Protein AF-A0AA87AJY4-F1 (afdb_monomer_lite)

Radius of gyration: 15.05 Å; chains: 1; bounding box: 34×48×27 Å

Sequence (97 aa):
MKNIIVTTSVKTNLELNEEAQQLADDLRLKYIIRNKKTIKQLLSSVDGVLVVYKNKLSYFEDDSELFFHLDTTALKIKNSDNEPLVEIIKRKRTKHS

Foldseek 3Di:
DFQEEEEEDPDDDPVQLVVRVVVCVVVVHHYDYPPVDDLVRVCVPGQKYWYGYPQKIWIDGDPDIDMDGNVCVVVCVVDPPDDPVVVVVVVVVPPPD

Secondary structure (DSSP, 8-state):
---EEEEE-SS--HHHHHHHHHHHHHTTPEE---TT--HHHHHTTSSEEEEEETTEEEEEETTEEEEEEHHHHTTTTT-TT--HHHHHHHHHHTT--

InterPro domains:
  IPR029063 S-adenosyl-L-methionine-dependent methyltransferase superfamily [SSF53335] (5-89)

Structure (mmCIF, N/CA/C/O backbone):
data_AF-A0AA87AJY4-F1
#
_entry.id   AF-A0AA87AJY4-F1
#
loop_
_atom_site.group_PDB
_atom_site.id
_atom_site.type_symbol
_atom_site.label_atom_id
_atom_site.label_alt_id
_atom_site.label_comp_id
_atom_site.label_asym_id
_atom_site.label_entity_id
_atom_site.label_seq_id
_atom_site.pdbx_PDB_ins_code
_atom_site.Cartn_x
_atom_site.Cartn_y
_atom_site.Cartn_z
_atom_site.occupancy
_atom_site.B_iso_or_equiv
_atom_site.auth_seq_id
_atom_site.auth_comp_id
_atom_site.auth_asym_id
_atom_site.auth_atom_id
_atom_site.pdbx_PDB_model_num
ATOM 1 N N . MET A 1 1 ? -10.235 -13.896 -5.440 1.00 60.53 1 MET A N 1
ATOM 2 C CA . MET A 1 1 ? -9.250 -12.869 -5.852 1.00 60.53 1 MET A CA 1
ATOM 3 C C . MET A 1 1 ? -8.699 -12.254 -4.584 1.00 60.53 1 MET A C 1
ATOM 5 O O . MET A 1 1 ? -9.504 -11.989 -3.703 1.00 60.53 1 MET A O 1
ATOM 9 N N . LYS A 1 2 ? -7.376 -12.096 -4.464 1.00 74.75 2 LYS A N 1
ATOM 10 C CA . LYS A 1 2 ? -6.788 -11.405 -3.310 1.00 74.75 2 LYS A CA 1
ATOM 11 C C . LYS A 1 2 ? -7.210 -9.936 -3.343 1.00 74.75 2 LYS A C 1
ATOM 13 O O . LYS A 1 2 ? -7.107 -9.298 -4.390 1.00 74.75 2 LYS A O 1
ATOM 18 N N . ASN A 1 3 ? -7.706 -9.424 -2.229 1.00 85.44 3 ASN A N 1
ATOM 19 C CA . ASN A 1 3 ? -8.097 -8.040 -2.059 1.00 85.44 3 ASN A CA 1
ATOM 20 C C . ASN A 1 3 ? -6.838 -7.225 -1.748 1.00 85.44 3 ASN A C 1
ATOM 22 O O . ASN A 1 3 ? -6.351 -7.239 -0.620 1.00 85.44 3 ASN A O 1
ATOM 26 N N . ILE A 1 4 ? -6.279 -6.570 -2.764 1.00 88.00 4 ILE A N 1
ATOM 27 C CA . ILE A 1 4 ? -5.066 -5.757 -2.635 1.00 88.00 4 ILE A CA 1
ATOM 28 C C . ILE A 1 4 ? -5.447 -4.288 -2.771 1.00 88.00 4 ILE A C 1
ATOM 30 O O . ILE A 1 4 ? -6.212 -3.908 -3.660 1.00 88.00 4 ILE A O 1
ATOM 34 N N . ILE A 1 5 ? -4.900 -3.457 -1.891 1.00 90.44 5 ILE A N 1
ATOM 35 C CA . ILE A 1 5 ? -5.116 -2.010 -1.919 1.00 90.44 5 ILE A CA 1
ATOM 36 C C . ILE A 1 5 ? -3.805 -1.274 -2.131 1.00 90.44 5 ILE A C 1
ATOM 38 O O . ILE A 1 5 ? -2.755 -1.721 -1.674 1.00 90.44 5 ILE A O 1
ATOM 42 N N . VAL A 1 6 ? -3.879 -0.120 -2.781 1.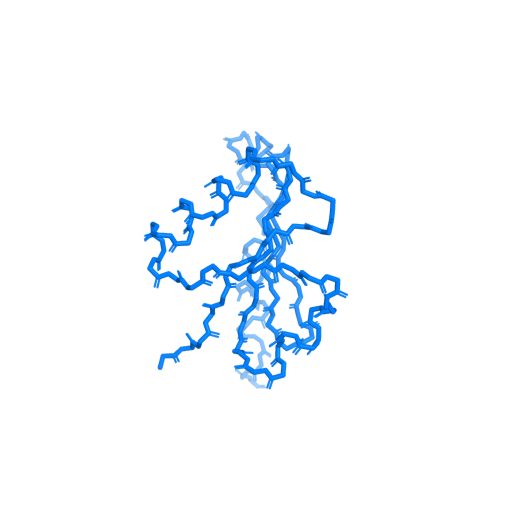00 88.94 6 VAL A N 1
ATOM 43 C CA . VAL A 1 6 ? -2.745 0.786 -2.967 1.00 88.94 6 VAL A CA 1
ATOM 44 C C . VAL A 1 6 ? -2.879 1.945 -1.984 1.00 88.94 6 VAL A C 1
ATOM 46 O O . VAL A 1 6 ? -3.963 2.480 -1.794 1.00 88.94 6 VAL A O 1
ATOM 49 N N . THR A 1 7 ? -1.796 2.338 -1.329 1.00 89.31 7 THR A N 1
ATOM 50 C CA . THR A 1 7 ? -1.730 3.487 -0.418 1.00 89.31 7 THR A CA 1
ATOM 51 C C . THR A 1 7 ? -0.417 4.226 -0.627 1.00 89.31 7 THR A C 1
ATOM 53 O O . THR A 1 7 ? 0.569 3.658 -1.084 1.00 89.31 7 THR A O 1
ATOM 56 N N . THR A 1 8 ? -0.361 5.491 -0.228 1.00 89.75 8 THR A N 1
ATOM 57 C CA . THR A 1 8 ? 0.892 6.251 -0.156 1.00 89.75 8 THR A CA 1
ATOM 58 C C . THR A 1 8 ? 1.574 6.135 1.205 1.00 89.75 8 THR A C 1
ATOM 60 O O . THR A 1 8 ? 1.015 5.622 2.184 1.00 89.75 8 THR A O 1
ATOM 63 N N . SER A 1 9 ? 2.816 6.619 1.274 1.00 81.00 9 SER A N 1
ATOM 64 C CA . SER A 1 9 ? 3.548 6.807 2.528 1.00 81.00 9 SER A CA 1
ATOM 65 C C . SER A 1 9 ? 2.888 7.854 3.448 1.00 81.00 9 SER A C 1
ATOM 67 O O . SER A 1 9 ? 2.129 8.710 3.009 1.00 81.00 9 SER A O 1
ATOM 69 N N . VAL A 1 10 ? 3.208 7.823 4.751 1.00 70.12 10 VAL A N 1
ATOM 70 C CA . VAL A 1 10 ? 2.677 8.792 5.739 1.00 70.12 10 VAL A CA 1
ATOM 71 C C . VAL A 1 10 ? 3.112 10.231 5.425 1.00 70.12 10 VAL A C 1
ATOM 73 O O . VAL A 1 10 ? 2.364 11.170 5.686 1.00 70.12 10 VAL A O 1
ATOM 76 N N . LYS A 1 11 ? 4.312 10.407 4.856 1.00 67.75 11 LYS A N 1
ATOM 77 C CA . LYS A 1 11 ? 4.791 11.682 4.311 1.00 67.75 11 LYS A CA 1
ATOM 78 C C . LYS A 1 11 ? 4.521 11.665 2.806 1.00 67.75 11 LYS A C 1
ATOM 80 O O . LYS A 1 11 ? 5.337 11.154 2.044 1.00 67.75 11 LYS A O 1
ATOM 85 N N . THR A 1 12 ? 3.351 12.146 2.406 1.00 69.31 12 THR A N 1
ATOM 86 C CA . THR A 1 12 ? 2.946 12.238 0.997 1.00 69.31 12 THR A CA 1
ATOM 87 C C . THR A 1 12 ? 2.951 13.696 0.528 1.00 69.31 12 THR A C 1
ATOM 89 O O . THR A 1 12 ? 2.815 14.611 1.343 1.00 69.31 12 THR A O 1
ATOM 92 N N . ASN A 1 13 ? 3.131 13.910 -0.771 1.00 79.25 13 ASN A N 1
ATOM 93 C CA . ASN A 1 13 ? 2.860 15.165 -1.472 1.00 79.25 13 ASN A CA 1
ATOM 94 C C . ASN A 1 13 ? 1.725 14.918 -2.486 1.00 79.25 13 ASN A C 1
ATOM 96 O O . ASN A 1 13 ? 1.275 13.785 -2.655 1.00 79.25 13 ASN A O 1
ATOM 100 N N . LEU A 1 14 ? 1.220 15.979 -3.119 1.00 79.75 14 LEU A N 1
ATOM 101 C CA . LEU A 1 14 ? 0.135 15.846 -4.097 1.00 79.75 14 LEU A CA 1
ATOM 102 C C . LEU A 1 14 ? 0.541 14.923 -5.259 1.00 79.75 14 LEU A C 1
ATOM 104 O O . LEU A 1 14 ? -0.187 13.989 -5.568 1.00 79.75 14 LEU A O 1
ATOM 108 N N . GLU A 1 15 ? 1.755 15.113 -5.770 1.00 82.25 15 GLU A N 1
ATOM 109 C CA . GLU A 1 15 ? 2.356 14.324 -6.852 1.00 82.25 15 GLU A CA 1
ATOM 110 C C . GLU A 1 15 ? 2.390 12.813 -6.541 1.00 82.25 15 GLU A C 1
ATOM 112 O O . GLU A 1 15 ? 1.894 12.012 -7.321 1.00 82.25 15 GLU A O 1
ATOM 117 N N . LEU A 1 16 ? 2.846 12.406 -5.349 1.00 81.94 16 LEU A N 1
ATOM 118 C CA . LEU A 1 16 ? 2.889 10.992 -4.94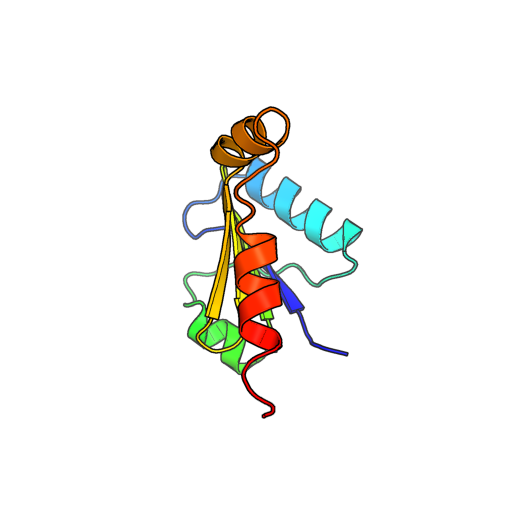8 1.00 81.94 16 LEU A CA 1
ATOM 119 C C . LEU A 1 16 ? 1.488 10.381 -4.803 1.00 81.94 16 LEU A C 1
ATOM 121 O O . LEU A 1 16 ? 1.307 9.181 -5.009 1.00 81.94 16 LEU A O 1
ATOM 125 N N . ASN A 1 17 ? 0.492 11.177 -4.404 1.00 83.62 17 ASN A N 1
ATOM 126 C CA . ASN A 1 17 ? -0.889 10.701 -4.356 1.00 83.62 17 ASN A CA 1
ATOM 127 C C . ASN A 1 17 ? -1.443 10.481 -5.765 1.00 83.62 17 ASN A C 1
ATOM 129 O O . ASN A 1 17 ? -2.115 9.477 -5.972 1.00 83.62 17 ASN A O 1
ATOM 133 N N . GLU A 1 18 ? -1.153 11.378 -6.708 1.00 85.94 18 GLU A N 1
ATOM 134 C CA . GLU A 1 18 ? -1.539 11.225 -8.114 1.00 85.94 18 GLU A CA 1
ATOM 135 C C . GLU A 1 18 ? -0.857 10.003 -8.741 1.00 85.94 18 GLU A C 1
ATOM 137 O O . GLU A 1 18 ? -1.531 9.180 -9.353 1.00 85.94 18 GLU A O 1
ATOM 142 N N . GLU A 1 19 ? 0.441 9.803 -8.494 1.00 85.00 19 GLU A N 1
ATOM 143 C CA . GLU A 1 19 ? 1.165 8.608 -8.945 1.00 85.00 19 GLU A CA 1
ATOM 144 C C . GLU A 1 19 ? 0.578 7.319 -8.358 1.00 85.00 19 GLU A C 1
ATOM 146 O O . GLU A 1 19 ? 0.391 6.330 -9.065 1.00 85.00 19 GLU A O 1
ATOM 151 N N . ALA A 1 20 ? 0.262 7.308 -7.061 1.00 85.69 20 ALA A N 1
ATOM 152 C CA . ALA A 1 20 ? -0.313 6.131 -6.418 1.00 85.69 20 ALA A CA 1
ATOM 153 C C . ALA A 1 20 ? -1.748 5.844 -6.873 1.00 85.69 20 ALA A C 1
ATOM 155 O O . ALA A 1 20 ? -2.135 4.679 -6.953 1.00 85.69 20 ALA A O 1
ATOM 156 N N . GLN A 1 21 ? -2.523 6.890 -7.162 1.00 87.25 21 GLN A N 1
ATOM 157 C CA . GLN A 1 21 ? -3.858 6.788 -7.742 1.00 87.25 21 GLN A CA 1
ATOM 158 C C . GLN A 1 21 ? -3.767 6.186 -9.149 1.00 87.25 21 GLN A C 1
ATOM 160 O O . GLN A 1 21 ? -4.401 5.167 -9.403 1.00 87.25 21 GLN A O 1
ATOM 165 N N . GLN A 1 22 ? -2.900 6.737 -10.006 1.00 87.00 22 GLN A N 1
ATOM 166 C CA . GLN A 1 22 ? -2.674 6.243 -11.364 1.00 87.00 22 GLN A CA 1
ATOM 167 C C . GLN A 1 22 ? -2.213 4.782 -11.362 1.00 87.00 22 GLN A C 1
ATOM 169 O O . GLN A 1 22 ? -2.755 3.960 -12.092 1.00 87.00 22 GLN A O 1
ATOM 174 N N . LEU A 1 23 ? -1.274 4.425 -10.481 1.00 85.69 23 LEU A N 1
ATOM 175 C CA . LEU A 1 23 ? -0.817 3.044 -10.328 1.00 85.69 23 LEU A CA 1
ATOM 176 C C . LEU A 1 23 ? -1.954 2.109 -9.889 1.00 85.69 23 LEU A C 1
ATOM 178 O O . LEU A 1 23 ? -2.019 0.958 -10.320 1.00 85.69 23 LEU A O 1
ATOM 182 N N . ALA A 1 24 ? -2.839 2.581 -9.010 1.00 88.50 24 ALA A N 1
ATOM 183 C CA . ALA A 1 24 ? -4.000 1.810 -8.593 1.00 88.50 24 ALA A CA 1
ATOM 184 C C . ALA A 1 24 ? -4.961 1.586 -9.766 1.00 88.50 24 ALA A C 1
ATOM 186 O O . ALA A 1 24 ? -5.409 0.458 -9.958 1.00 88.50 24 ALA A O 1
ATOM 187 N N . ASP A 1 25 ? -5.217 2.615 -10.573 1.00 87.31 25 ASP A N 1
ATOM 188 C CA . ASP A 1 25 ? -6.068 2.523 -11.760 1.00 87.31 25 ASP A CA 1
ATOM 189 C C . ASP A 1 25 ? -5.474 1.573 -12.814 1.00 87.31 25 ASP A C 1
ATOM 191 O O . ASP A 1 25 ? -6.173 0.675 -13.297 1.00 87.31 25 ASP A O 1
ATOM 195 N N . ASP A 1 26 ? -4.171 1.676 -13.087 1.00 87.62 26 ASP A N 1
ATOM 196 C CA . ASP A 1 26 ? -3.446 0.808 -14.025 1.00 87.62 26 ASP A CA 1
ATOM 197 C C . ASP A 1 26 ? -3.510 -0.669 -13.603 1.00 87.62 26 ASP A C 1
ATOM 199 O O . ASP A 1 26 ? -3.707 -1.568 -14.426 1.00 87.62 26 ASP A O 1
ATOM 203 N N . LEU A 1 27 ? -3.390 -0.931 -12.297 1.00 83.12 27 LEU A N 1
ATOM 204 C CA . LEU A 1 27 ? -3.474 -2.274 -11.721 1.00 83.12 27 LEU A CA 1
ATOM 205 C C . LEU A 1 27 ? -4.918 -2.727 -11.442 1.00 83.12 27 LEU A C 1
ATOM 207 O O . LEU A 1 27 ? -5.124 -3.871 -11.029 1.00 83.12 27 LEU A O 1
ATOM 211 N N . ARG A 1 28 ? -5.918 -1.860 -11.662 1.00 85.81 28 ARG A N 1
ATOM 212 C CA . ARG A 1 28 ? -7.332 -2.064 -11.290 1.00 85.81 28 ARG A CA 1
ATOM 213 C C . ARG A 1 28 ? -7.513 -2.420 -9.809 1.00 85.81 28 ARG A C 1
ATOM 215 O O . ARG A 1 28 ? -8.341 -3.258 -9.445 1.00 85.81 28 ARG A O 1
ATOM 222 N N . LEU A 1 29 ? -6.708 -1.796 -8.958 1.00 87.12 29 LEU A N 1
ATOM 223 C CA . LEU A 1 29 ? -6.714 -1.938 -7.508 1.00 87.12 29 LEU A CA 1
ATOM 224 C C . LEU A 1 29 ? -7.373 -0.729 -6.847 1.00 87.12 29 LEU A C 1
ATOM 226 O O . LEU A 1 29 ? -7.484 0.352 -7.417 1.00 87.12 29 LEU A O 1
ATOM 230 N N . LYS A 1 30 ? -7.799 -0.898 -5.594 1.00 87.44 30 LYS A N 1
ATOM 231 C CA . LYS A 1 30 ? -8.421 0.190 -4.839 1.00 87.44 30 LYS A CA 1
ATOM 232 C C . LYS A 1 30 ? -7.355 1.047 -4.163 1.00 87.44 30 LYS A C 1
ATOM 234 O O . LYS A 1 30 ? -6.629 0.551 -3.301 1.00 87.44 30 LYS A O 1
ATOM 239 N N . TYR A 1 31 ? -7.307 2.333 -4.497 1.00 88.31 31 TYR A N 1
ATOM 240 C CA . TYR A 1 31 ? -6.508 3.301 -3.752 1.00 88.31 31 TYR A CA 1
ATOM 241 C C . TYR A 1 31 ? -7.188 3.671 -2.425 1.00 88.31 31 TYR A C 1
ATOM 243 O O . TYR A 1 31 ? -8.391 3.941 -2.374 1.00 88.31 31 TYR A O 1
ATOM 251 N N . ILE A 1 32 ? -6.420 3.683 -1.338 1.00 84.56 32 ILE A N 1
ATOM 252 C CA . ILE A 1 32 ? -6.852 4.134 -0.020 1.00 84.56 32 ILE A CA 1
ATOM 253 C C . ILE A 1 32 ? -5.848 5.124 0.568 1.00 84.56 32 ILE A C 1
ATOM 255 O O . ILE A 1 32 ? -4.633 5.001 0.423 1.00 84.56 32 ILE A O 1
ATOM 259 N N . ILE A 1 33 ? -6.362 6.100 1.308 1.00 80.25 33 ILE A N 1
ATOM 260 C CA . ILE A 1 33 ? -5.520 7.080 1.988 1.00 80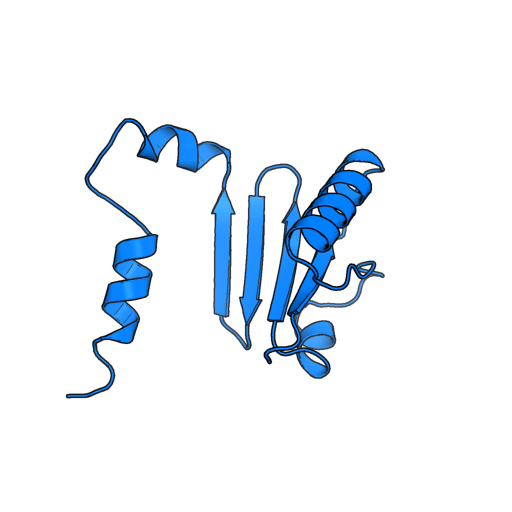.25 33 ILE A CA 1
ATOM 261 C C . ILE A 1 33 ? -4.995 6.469 3.291 1.00 80.25 33 ILE A C 1
ATOM 263 O O . ILE A 1 33 ? -5.755 5.926 4.097 1.00 80.25 33 ILE A O 1
ATOM 267 N N . ARG A 1 34 ? -3.688 6.621 3.529 1.00 74.25 34 ARG A N 1
ATOM 268 C CA . ARG A 1 34 ? -2.966 6.051 4.677 1.00 74.25 34 ARG A CA 1
ATOM 269 C C . ARG A 1 34 ? -3.577 6.416 6.039 1.00 74.25 34 ARG A C 1
ATOM 271 O O . ARG A 1 34 ? -3.538 5.602 6.956 1.00 74.25 34 ARG A O 1
ATOM 278 N N . ASN A 1 35 ? -4.102 7.637 6.187 1.00 74.75 35 ASN A N 1
ATOM 279 C CA . ASN A 1 35 ? -4.777 8.175 7.384 1.00 74.75 35 ASN A CA 1
ATOM 280 C C . ASN A 1 35 ? -4.121 7.795 8.738 1.00 74.75 35 ASN A C 1
ATOM 282 O O . ASN A 1 35 ? -4.808 7.448 9.694 1.00 74.75 35 ASN A O 1
ATOM 286 N N . LYS A 1 36 ? -2.776 7.786 8.800 1.00 74.06 36 LYS A N 1
ATOM 287 C CA . LYS A 1 36 ? -1.956 7.345 9.955 1.00 74.06 36 LYS A CA 1
ATOM 288 C C . LYS A 1 36 ? -2.206 5.908 10.459 1.00 74.06 36 LYS A C 1
ATOM 290 O O . LYS A 1 36 ? -1.694 5.546 11.516 1.00 74.06 36 LYS A O 1
ATOM 295 N N . LYS A 1 37 ? -2.932 5.067 9.719 1.00 78.81 37 LYS A N 1
ATOM 296 C CA . LYS A 1 37 ? -3.110 3.649 10.059 1.00 78.81 37 LYS A CA 1
ATOM 297 C C . LYS A 1 37 ? -1.807 2.887 9.842 1.00 78.81 37 LYS A C 1
ATOM 299 O O . LYS A 1 37 ? -1.044 3.189 8.922 1.00 78.81 37 LYS A O 1
ATOM 304 N N . THR A 1 38 ? -1.543 1.882 10.671 1.00 82.31 38 THR A N 1
ATOM 305 C CA . THR A 1 38 ? -0.390 0.991 10.469 1.00 82.31 38 THR A CA 1
ATOM 306 C C . THR A 1 38 ? -0.660 0.019 9.316 1.00 82.31 38 THR A C 1
ATOM 308 O O . THR A 1 38 ? -1.803 -0.177 8.914 1.00 82.31 38 THR A O 1
ATOM 311 N N . ILE A 1 39 ? 0.382 -0.581 8.725 1.00 82.38 39 ILE A N 1
ATOM 312 C CA . ILE A 1 39 ? 0.182 -1.601 7.672 1.00 82.38 39 ILE A CA 1
ATOM 313 C C . ILE A 1 39 ? -0.607 -2.793 8.224 1.00 82.38 39 ILE A C 1
ATOM 315 O O . ILE A 1 39 ? -1.564 -3.223 7.594 1.00 82.38 39 ILE A O 1
ATOM 319 N N . LYS A 1 40 ? -0.283 -3.245 9.443 1.00 82.81 40 LYS A N 1
ATOM 320 C CA . LYS A 1 40 ? -0.993 -4.340 10.120 1.00 82.81 40 LYS A CA 1
ATOM 321 C C . LYS A 1 40 ? -2.494 -4.075 10.265 1.00 82.81 40 LYS A C 1
ATOM 323 O O . LYS A 1 40 ? -3.298 -4.973 10.060 1.00 82.81 40 LYS A O 1
ATOM 328 N N . GLN A 1 41 ? -2.885 -2.834 10.563 1.00 83.88 41 GLN A N 1
ATOM 329 C CA . GLN A 1 41 ? -4.302 -2.463 10.626 1.00 83.88 41 GLN A CA 1
ATOM 330 C C . GLN A 1 41 ? -4.996 -2.519 9.264 1.00 83.88 41 GLN A C 1
ATOM 332 O O . GLN A 1 41 ? -6.181 -2.827 9.210 1.00 83.88 41 GLN A O 1
ATOM 337 N N . LEU A 1 42 ? -4.285 -2.213 8.177 1.00 83.69 42 LEU A N 1
ATOM 338 C CA . LEU A 1 42 ? -4.833 -2.320 6.827 1.00 83.69 42 LEU A CA 1
ATOM 339 C C . LEU A 1 42 ? -4.974 -3.788 6.412 1.00 83.69 42 LEU A C 1
ATOM 341 O O . LEU A 1 42 ? -6.055 -4.183 5.989 1.00 83.69 42 LEU A O 1
ATOM 345 N N . LEU A 1 43 ? -3.932 -4.594 6.635 1.00 85.12 43 LEU A N 1
ATOM 346 C CA . LEU A 1 43 ? -3.914 -6.036 6.355 1.00 85.12 43 LEU A CA 1
ATOM 347 C C . LEU A 1 43 ? -4.958 -6.833 7.153 1.00 85.12 43 LEU A C 1
ATOM 349 O O . LEU A 1 43 ? -5.304 -7.943 6.783 1.00 85.12 43 LEU A O 1
ATOM 353 N N . SER A 1 44 ? -5.520 -6.266 8.221 1.00 83.81 44 SER A N 1
ATOM 354 C CA . SER A 1 44 ? -6.645 -6.882 8.938 1.00 83.81 44 SER A CA 1
ATOM 355 C C . SER A 1 44 ? -7.918 -6.988 8.080 1.00 83.81 44 SER A C 1
ATOM 357 O O . SER A 1 44 ? -8.784 -7.818 8.339 1.00 83.81 44 SER A O 1
ATOM 359 N N . SER A 1 45 ? -8.066 -6.136 7.059 1.00 82.44 45 SER A N 1
ATOM 360 C CA . SER A 1 45 ? -9.256 -6.095 6.192 1.00 82.44 45 SER A CA 1
ATOM 361 C C . SER A 1 45 ? -8.963 -6.418 4.726 1.00 82.44 45 SER A C 1
ATOM 363 O O . SER A 1 45 ? -9.891 -6.451 3.915 1.00 82.44 45 SER A O 1
ATOM 365 N N . VAL A 1 46 ? -7.693 -6.603 4.364 1.00 86.69 46 VAL A N 1
ATOM 366 C CA . VAL A 1 46 ? -7.251 -6.840 2.986 1.00 86.69 46 VAL A CA 1
ATOM 367 C C . VAL A 1 46 ? -6.121 -7.859 2.968 1.00 86.69 46 VAL A C 1
ATOM 369 O O . VAL A 1 46 ? -5.333 -7.915 3.903 1.00 86.69 46 VAL A O 1
ATOM 372 N N . ASP A 1 47 ? -6.001 -8.619 1.887 1.00 86.81 47 ASP A N 1
ATOM 373 C CA . ASP A 1 47 ? -4.961 -9.644 1.755 1.00 86.81 47 ASP A CA 1
ATOM 374 C C . ASP A 1 47 ? -3.571 -9.033 1.513 1.00 86.81 47 ASP A C 1
ATOM 376 O O . ASP A 1 47 ? -2.552 -9.642 1.832 1.00 86.81 47 ASP A O 1
ATOM 380 N N . GLY A 1 48 ? -3.512 -7.826 0.939 1.00 88.31 48 GLY A N 1
ATOM 381 C CA . GLY A 1 48 ? -2.248 -7.169 0.628 1.00 88.31 48 GLY A CA 1
ATOM 382 C C . GLY A 1 48 ? -2.340 -5.651 0.550 1.00 88.31 48 GLY A C 1
ATOM 383 O O . GLY A 1 48 ? -3.363 -5.078 0.166 1.00 88.31 48 GLY A O 1
ATOM 384 N N . VAL A 1 49 ? -1.243 -4.982 0.898 1.00 89.69 49 VAL A N 1
ATOM 385 C CA . VAL A 1 49 ? -1.131 -3.520 0.883 1.00 89.69 49 VAL A CA 1
ATOM 386 C C . VAL A 1 49 ? 0.085 -3.116 0.065 1.00 89.69 49 VAL A C 1
ATOM 388 O O . VAL A 1 49 ? 1.219 -3.383 0.450 1.00 89.69 49 VAL A O 1
ATOM 391 N N . LEU A 1 50 ? -0.143 -2.426 -1.046 1.00 89.00 50 LEU A N 1
ATOM 392 C CA . LEU A 1 50 ? 0.894 -1.817 -1.866 1.00 89.00 50 LEU A CA 1
ATOM 393 C C . LEU A 1 50 ? 1.114 -0.368 -1.421 1.00 89.00 50 LEU A C 1
ATOM 395 O O . LEU A 1 50 ? 0.201 0.448 -1.466 1.00 89.00 50 LEU A O 1
ATOM 399 N N . VAL A 1 51 ? 2.321 -0.042 -0.982 1.00 88.81 51 VAL A N 1
ATOM 400 C CA . VAL A 1 51 ? 2.711 1.273 -0.475 1.00 88.81 51 VAL A CA 1
ATOM 401 C C . VAL A 1 51 ? 3.655 1.947 -1.456 1.00 88.81 51 VAL A C 1
ATOM 403 O O . VAL A 1 51 ? 4.789 1.505 -1.648 1.00 88.81 51 VAL A O 1
ATOM 406 N N . VAL A 1 52 ? 3.201 3.057 -2.026 1.00 87.62 52 VAL A N 1
ATOM 407 C CA . VAL A 1 52 ? 3.990 3.901 -2.923 1.00 87.62 52 VAL A CA 1
ATOM 408 C C . VAL A 1 52 ? 4.746 4.943 -2.098 1.00 87.62 52 VAL A C 1
ATOM 410 O O . VAL A 1 52 ? 4.161 5.701 -1.317 1.00 87.62 52 VAL A O 1
ATOM 413 N N . TYR A 1 53 ? 6.067 4.964 -2.249 1.00 85.38 53 TYR A N 1
ATOM 414 C CA . TYR A 1 53 ? 6.962 5.987 -1.717 1.00 85.38 53 TYR A CA 1
ATOM 415 C C . TYR A 1 53 ? 7.682 6.675 -2.873 1.00 85.38 53 TYR A C 1
ATOM 417 O O . TYR A 1 53 ? 7.848 6.100 -3.941 1.00 85.38 53 TYR A O 1
ATOM 425 N N . LYS A 1 54 ? 8.223 7.866 -2.607 1.00 80.50 54 LYS A N 1
ATOM 426 C CA . LYS A 1 54 ? 8.903 8.688 -3.615 1.00 80.50 54 LYS A CA 1
ATOM 427 C C . LYS A 1 54 ? 10.005 7.957 -4.399 1.00 80.50 54 LYS A C 1
ATOM 429 O O . LYS A 1 54 ? 10.133 8.145 -5.596 1.00 80.50 54 LYS A O 1
ATOM 434 N N . ASN A 1 55 ? 10.787 7.109 -3.728 1.00 79.12 55 ASN A N 1
ATOM 435 C CA . ASN A 1 55 ? 11.907 6.380 -4.345 1.00 79.12 55 ASN A CA 1
ATOM 436 C C . ASN A 1 55 ? 11.757 4.854 -4.254 1.00 79.12 55 ASN A C 1
ATOM 438 O O . ASN A 1 55 ? 12.690 4.113 -4.580 1.00 79.12 55 ASN A O 1
ATOM 442 N N . LYS A 1 56 ? 10.627 4.361 -3.736 1.00 82.25 56 LYS A N 1
ATOM 443 C CA . LYS A 1 56 ? 10.441 2.925 -3.529 1.00 82.25 56 LYS A CA 1
ATOM 444 C C . LYS A 1 56 ? 8.979 2.501 -3.558 1.00 82.25 56 LYS A C 1
ATOM 446 O O . LYS A 1 56 ? 8.094 3.261 -3.188 1.00 82.25 56 LYS A O 1
ATOM 451 N N . LEU A 1 57 ? 8.742 1.246 -3.899 1.00 85.38 57 LEU A N 1
ATOM 452 C CA . LEU A 1 57 ? 7.433 0.605 -3.846 1.00 85.38 57 LEU A CA 1
ATOM 453 C C . LEU A 1 57 ? 7.519 -0.584 -2.890 1.00 85.38 57 LEU A C 1
ATOM 455 O O . LEU A 1 57 ? 8.317 -1.479 -3.142 1.00 85.38 57 LEU A O 1
ATOM 459 N N . SER A 1 58 ? 6.737 -0.610 -1.811 1.00 86.75 58 SER A N 1
ATOM 460 C CA . SER A 1 58 ? 6.692 -1.752 -0.881 1.00 86.75 58 SER A CA 1
ATOM 461 C C . SER A 1 58 ? 5.329 -2.433 -0.928 1.00 86.75 58 SER A C 1
ATOM 463 O O . SER A 1 58 ? 4.323 -1.811 -0.624 1.00 86.75 58 SER A O 1
ATOM 465 N N . TYR A 1 59 ? 5.281 -3.717 -1.244 1.00 87.88 59 TYR A N 1
ATOM 466 C CA . TYR A 1 59 ? 4.120 -4.581 -1.079 1.00 87.88 59 TYR A CA 1
ATOM 467 C C . TYR A 1 59 ? 4.211 -5.339 0.245 1.00 87.88 59 TYR A C 1
ATOM 469 O O . TYR A 1 59 ? 5.239 -5.934 0.556 1.00 87.88 59 TYR A O 1
ATOM 477 N N . PHE A 1 60 ? 3.130 -5.335 1.010 1.00 87.62 60 PHE A N 1
ATOM 478 C CA . PHE A 1 60 ? 3.007 -6.064 2.263 1.00 87.62 60 PHE A CA 1
ATOM 479 C C . PHE A 1 60 ? 1.915 -7.120 2.139 1.00 87.62 60 PHE A C 1
ATOM 481 O O . PHE A 1 60 ? 0.818 -6.816 1.672 1.00 87.62 60 PHE A O 1
ATOM 488 N N . GLU A 1 61 ? 2.212 -8.332 2.591 1.00 85.69 61 GLU A N 1
ATOM 489 C CA . GLU A 1 61 ? 1.284 -9.463 2.678 1.00 85.69 61 GLU A CA 1
ATOM 490 C C . GLU A 1 61 ? 1.593 -10.206 3.980 1.00 85.69 61 GLU A C 1
ATOM 492 O O . GLU A 1 61 ? 2.736 -10.609 4.205 1.00 85.69 61 GLU A O 1
ATOM 497 N N . ASP A 1 62 ? 0.598 -10.337 4.858 1.00 80.25 62 ASP A N 1
ATOM 498 C CA . ASP A 1 62 ? 0.754 -10.880 6.213 1.00 80.25 62 ASP A CA 1
ATOM 499 C C . ASP A 1 62 ? 1.880 -10.183 7.020 1.00 80.25 62 ASP A C 1
ATOM 501 O O . ASP A 1 62 ? 1.769 -9.007 7.3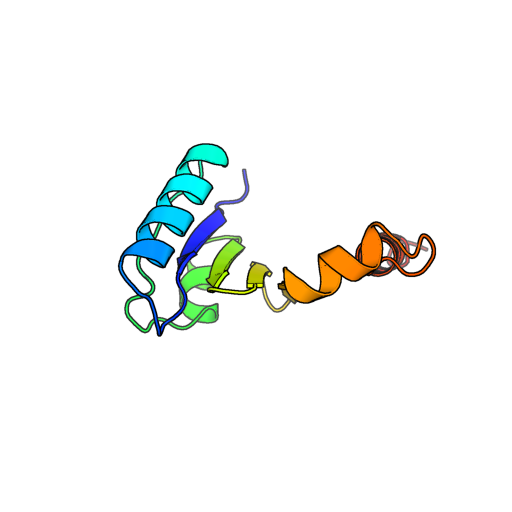71 1.00 80.25 62 ASP A O 1
ATOM 505 N N . ASP A 1 63 ? 2.979 -10.888 7.311 1.00 78.56 63 ASP A N 1
ATOM 506 C CA . ASP A 1 63 ? 4.191 -10.357 7.964 1.00 78.56 63 ASP A CA 1
ATOM 507 C C . ASP A 1 63 ? 5.383 -10.228 6.987 1.00 78.56 63 ASP A C 1
ATOM 509 O O . ASP A 1 63 ? 6.515 -9.969 7.398 1.00 78.56 63 ASP A O 1
ATOM 513 N N . SER A 1 64 ? 5.152 -10.406 5.682 1.00 78.44 64 SER A N 1
ATOM 514 C CA . SER A 1 64 ? 6.181 -10.271 4.646 1.00 78.44 64 SER A CA 1
ATOM 515 C C . SER A 1 64 ? 6.134 -8.894 3.983 1.00 78.44 64 SER A C 1
ATOM 517 O O . SER A 1 64 ? 5.079 -8.439 3.543 1.00 78.44 64 SER A O 1
ATOM 519 N N . GLU A 1 65 ? 7.297 -8.252 3.854 1.00 85.25 65 GLU A N 1
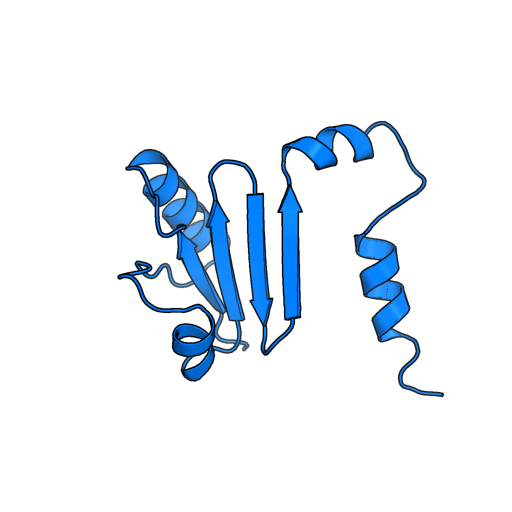ATOM 520 C CA . GLU A 1 65 ? 7.491 -7.048 3.038 1.00 85.25 65 GLU A CA 1
ATOM 521 C C . GLU A 1 65 ? 8.309 -7.386 1.786 1.00 85.25 65 GLU A C 1
ATOM 523 O O . GLU A 1 65 ? 9.377 -7.996 1.856 1.00 85.25 65 GLU A O 1
ATOM 528 N N . LEU A 1 66 ? 7.819 -6.941 0.635 1.00 81.56 66 LEU A N 1
ATOM 529 C CA . LEU A 1 66 ? 8.484 -6.991 -0.657 1.00 81.56 66 LEU A CA 1
ATOM 530 C C . LEU A 1 66 ? 8.677 -5.558 -1.150 1.00 81.56 66 LEU A C 1
ATOM 532 O O . LEU A 1 66 ? 7.705 -4.900 -1.495 1.00 81.56 66 LEU A O 1
ATOM 536 N N . PHE A 1 67 ? 9.910 -5.069 -1.227 1.00 83.88 67 PHE A N 1
ATOM 537 C CA . PHE A 1 67 ? 10.177 -3.690 -1.635 1.00 83.88 67 PHE A CA 1
ATOM 538 C C . PHE A 1 67 ? 11.033 -3.594 -2.903 1.00 83.88 67 PHE A C 1
ATOM 540 O O . PHE A 1 67 ? 11.905 -4.422 -3.166 1.00 83.88 67 PHE A O 1
ATOM 547 N N . PHE A 1 68 ? 10.800 -2.538 -3.678 1.00 76.44 68 PHE A N 1
ATOM 548 C CA . PHE A 1 68 ? 11.511 -2.193 -4.903 1.00 76.44 68 PHE A CA 1
ATOM 549 C C . PHE A 1 68 ? 12.059 -0.776 -4.769 1.00 76.44 68 PHE A C 1
ATOM 551 O O . PHE A 1 68 ? 11.282 0.157 -4.601 1.00 76.44 68 PHE A O 1
ATOM 558 N N . HIS A 1 69 ? 13.377 -0.599 -4.857 1.00 73.25 69 HIS A N 1
ATOM 559 C CA . HIS A 1 69 ? 13.991 0.727 -4.948 1.00 73.25 69 HIS A CA 1
ATOM 560 C C . HIS A 1 69 ? 14.244 1.083 -6.416 1.00 73.25 69 HIS A C 1
ATOM 562 O O . HIS A 1 69 ? 14.833 0.290 -7.159 1.00 73.25 69 HIS A O 1
ATOM 568 N N . LEU A 1 70 ? 13.832 2.286 -6.821 1.00 65.75 70 LEU A N 1
ATOM 569 C CA . LEU A 1 70 ? 14.108 2.820 -8.163 1.00 65.75 70 LEU A CA 1
ATOM 570 C C . LEU A 1 70 ? 15.623 3.014 -8.378 1.00 65.75 70 LEU A C 1
ATOM 572 O O . LEU A 1 70 ? 16.155 2.741 -9.451 1.00 65.75 70 LEU A O 1
ATOM 576 N N . ASP A 1 71 ? 16.351 3.351 -7.311 1.00 59.91 71 ASP A N 1
ATOM 577 C CA . ASP A 1 71 ? 17.803 3.564 -7.353 1.00 59.91 71 ASP A CA 1
ATOM 578 C C . ASP A 1 71 ? 18.618 2.265 -7.545 1.00 59.91 71 ASP A C 1
ATOM 580 O O . ASP A 1 71 ? 19.701 2.285 -8.128 1.00 59.91 71 ASP A O 1
ATOM 584 N N . THR A 1 72 ? 18.107 1.100 -7.118 1.00 52.16 72 THR A N 1
ATOM 585 C CA . THR A 1 72 ? 18.803 -0.195 -7.300 1.00 52.16 72 THR A CA 1
ATOM 586 C C . THR A 1 72 ? 18.355 -0.960 -8.544 1.00 52.16 72 THR A C 1
ATOM 588 O O . THR A 1 72 ? 18.964 -1.970 -8.899 1.00 52.16 72 THR A O 1
ATOM 591 N N . THR A 1 73 ? 17.329 -0.484 -9.255 1.00 52.25 73 THR A N 1
ATOM 592 C CA . THR A 1 73 ? 16.910 -1.063 -10.543 1.00 52.25 73 THR A CA 1
ATOM 593 C C . THR A 1 73 ? 17.806 -0.604 -11.694 1.00 52.25 73 THR A C 1
ATOM 595 O O . THR A 1 73 ? 18.086 -1.404 -12.587 1.00 52.25 73 THR A O 1
ATOM 598 N N . ALA A 1 74 ? 18.392 0.597 -11.616 1.00 50.19 74 ALA A N 1
ATOM 599 C CA . ALA A 1 74 ? 19.430 1.044 -12.553 1.00 50.19 74 ALA A CA 1
ATOM 600 C C . ALA A 1 74 ? 20.690 0.146 -12.534 1.00 50.19 74 ALA A C 1
ATOM 602 O O . ALA A 1 74 ? 21.354 -0.022 -13.557 1.00 50.19 74 ALA A O 1
ATOM 603 N N . LEU A 1 75 ? 20.989 -0.506 -11.402 1.00 46.28 75 LEU A N 1
ATOM 604 C CA . LEU A 1 75 ? 22.094 -1.469 -11.276 1.00 46.28 75 LEU A CA 1
ATOM 605 C C . LEU A 1 75 ? 21.787 -2.851 -11.891 1.00 46.28 75 LEU A C 1
ATOM 607 O O . LEU A 1 75 ? 22.727 -3.595 -12.169 1.00 46.28 75 LEU A O 1
ATOM 611 N N . LYS A 1 76 ? 20.510 -3.182 -12.150 1.00 46.00 76 LYS A N 1
ATOM 612 C CA . LYS A 1 76 ? 20.066 -4.483 -12.695 1.00 46.00 76 LYS A CA 1
ATOM 613 C C . LYS A 1 76 ? 20.054 -4.569 -14.218 1.00 46.00 76 LYS A C 1
ATOM 615 O O . LYS A 1 76 ? 20.216 -5.657 -14.746 1.00 46.00 76 LYS A O 1
ATOM 620 N N . ILE A 1 77 ? 19.905 -3.452 -14.933 1.00 48.78 77 ILE A N 1
ATOM 621 C CA . ILE A 1 77 ? 19.999 -3.474 -16.407 1.00 48.78 77 ILE A CA 1
ATOM 622 C C . ILE A 1 77 ? 21.458 -3.698 -16.849 1.00 48.78 77 ILE A C 1
ATOM 624 O O . ILE A 1 77 ? 21.708 -4.201 -17.939 1.00 48.78 77 ILE A O 1
ATOM 628 N N . LYS A 1 78 ? 22.436 -3.375 -15.987 1.00 45.91 78 LYS A N 1
ATOM 629 C CA . LYS A 1 78 ? 23.868 -3.490 -16.300 1.00 45.91 78 LYS A CA 1
ATOM 630 C C . LYS A 1 78 ? 24.571 -4.706 -15.677 1.00 45.91 78 LYS A C 1
ATOM 632 O O . LYS A 1 78 ? 25.624 -5.081 -16.176 1.00 45.91 78 LYS A O 1
ATOM 637 N N . ASN A 1 79 ? 24.025 -5.325 -14.624 1.00 45.25 79 ASN A N 1
ATOM 638 C CA . ASN A 1 79 ? 24.630 -6.491 -13.965 1.00 45.25 79 ASN A CA 1
ATOM 639 C C . ASN A 1 79 ? 23.636 -7.656 -13.892 1.00 45.25 79 ASN A C 1
ATOM 641 O O . ASN A 1 79 ? 22.716 -7.664 -13.078 1.00 45.25 79 ASN A O 1
ATOM 645 N N . SER A 1 80 ? 23.864 -8.642 -14.754 1.00 50.72 80 SER A N 1
ATOM 646 C CA . SER A 1 80 ? 22.979 -9.764 -15.073 1.00 50.72 80 SER A CA 1
ATOM 647 C C . SER A 1 80 ? 22.934 -10.903 -14.034 1.00 50.72 80 SER A C 1
ATOM 649 O O . SER A 1 80 ? 22.437 -11.973 -14.369 1.00 50.72 80 SER A O 1
ATOM 651 N N . ASP A 1 81 ? 23.443 -10.723 -12.805 1.00 51.88 81 ASP A N 1
ATOM 652 C CA . ASP A 1 81 ? 23.843 -11.883 -11.976 1.00 51.88 81 ASP A CA 1
ATOM 653 C C . ASP A 1 81 ? 23.391 -11.919 -10.506 1.00 51.88 81 ASP A C 1
ATOM 655 O O . ASP A 1 81 ? 23.665 -12.895 -9.818 1.00 51.88 81 ASP A O 1
ATOM 659 N N . ASN A 1 82 ? 22.667 -10.926 -9.979 1.00 50.25 82 ASN A N 1
ATOM 660 C CA . ASN A 1 82 ? 22.132 -11.040 -8.611 1.00 50.25 82 ASN A CA 1
ATOM 661 C C . ASN A 1 82 ? 20.740 -10.424 -8.493 1.00 50.25 82 ASN A C 1
ATOM 663 O O . ASN A 1 82 ? 20.556 -9.257 -8.148 1.00 50.25 82 ASN A O 1
ATOM 667 N N . GLU A 1 83 ? 19.739 -11.242 -8.807 1.00 55.47 83 GLU A N 1
ATOM 668 C CA . GLU A 1 83 ? 18.331 -10.883 -8.744 1.00 55.47 83 GLU A CA 1
ATOM 669 C C . GLU A 1 83 ? 17.713 -11.200 -7.365 1.00 55.47 83 GLU A C 1
ATOM 671 O O . GLU A 1 83 ? 17.523 -12.370 -7.027 1.00 55.47 83 GLU A O 1
ATOM 676 N N . PRO A 1 84 ? 17.242 -10.187 -6.613 1.00 51.12 84 PRO A N 1
ATOM 677 C CA . PRO A 1 84 ? 16.350 -10.368 -5.463 1.00 51.12 84 PRO A CA 1
ATOM 678 C C . PRO A 1 84 ? 15.103 -11.200 -5.804 1.00 51.12 84 PRO A C 1
ATOM 680 O O . PRO A 1 84 ? 14.593 -11.940 -4.967 1.00 51.12 84 PRO A O 1
ATOM 683 N N . LEU A 1 85 ? 14.629 -11.115 -7.055 1.00 51.66 85 LEU A N 1
ATOM 684 C CA . LEU A 1 85 ? 13.496 -11.895 -7.560 1.00 51.66 85 LEU A CA 1
ATOM 685 C C . LEU A 1 85 ? 13.818 -13.395 -7.617 1.00 51.66 85 LEU A C 1
ATOM 687 O O . LEU A 1 85 ? 12.971 -14.210 -7.257 1.00 51.66 85 LEU A O 1
ATOM 691 N N . VAL A 1 86 ? 15.050 -13.767 -7.978 1.00 54.16 86 VAL A N 1
ATOM 692 C CA . VAL A 1 86 ? 15.504 -15.165 -7.984 1.00 54.16 86 VAL A CA 1
ATOM 693 C C . VAL A 1 86 ? 15.601 -15.712 -6.561 1.00 54.16 86 VAL A C 1
ATOM 695 O O . VAL A 1 86 ? 15.239 -16.866 -6.336 1.00 54.16 86 VAL A O 1
ATOM 698 N N . GLU A 1 87 ? 16.010 -14.906 -5.578 1.00 52.97 87 GLU A N 1
ATOM 699 C CA . GLU A 1 87 ? 16.019 -15.329 -4.170 1.00 52.97 87 GLU A CA 1
ATOM 700 C C . GLU A 1 87 ? 14.596 -15.592 -3.645 1.00 52.97 87 GLU A C 1
ATOM 702 O O . GLU A 1 87 ? 14.347 -16.599 -2.975 1.00 52.97 87 GLU A O 1
ATOM 707 N N . ILE A 1 88 ? 13.631 -14.748 -4.022 1.00 55.38 88 ILE A N 1
ATOM 708 C CA . ILE A 1 88 ? 12.214 -14.915 -3.664 1.00 55.38 88 ILE A CA 1
ATOM 709 C C . ILE A 1 88 ? 11.609 -16.155 -4.346 1.00 55.38 88 ILE A C 1
ATOM 711 O O . ILE A 1 88 ? 10.884 -16.920 -3.705 1.00 55.38 88 ILE A O 1
ATOM 715 N N . ILE A 1 89 ? 11.939 -16.405 -5.619 1.00 57.38 89 ILE A N 1
ATOM 716 C CA . ILE A 1 89 ? 11.488 -17.600 -6.352 1.00 57.38 89 ILE A CA 1
ATOM 717 C C . ILE A 1 89 ? 12.127 -18.872 -5.772 1.00 57.38 89 ILE A C 1
ATOM 719 O O . ILE A 1 89 ? 11.434 -19.875 -5.579 1.00 57.38 89 ILE A O 1
ATOM 723 N N . LYS A 1 90 ? 13.420 -18.843 -5.422 1.00 53.22 90 LYS A N 1
ATOM 724 C CA . LYS A 1 90 ? 14.117 -19.983 -4.802 1.00 53.22 90 LYS A CA 1
ATOM 725 C C . LYS A 1 90 ? 13.538 -20.334 -3.429 1.00 53.22 90 LYS A C 1
ATOM 727 O O . LYS A 1 90 ? 13.355 -21.517 -3.151 1.00 53.22 90 LYS A O 1
ATOM 732 N N . ARG A 1 91 ? 13.157 -19.345 -2.608 1.00 52.88 91 ARG A N 1
ATOM 733 C CA . ARG A 1 91 ? 12.532 -19.587 -1.290 1.00 52.88 91 ARG A CA 1
ATOM 734 C C . ARG A 1 91 ? 11.149 -20.248 -1.358 1.00 52.88 91 ARG A C 1
ATOM 736 O O . ARG A 1 91 ? 10.755 -20.893 -0.391 1.00 52.88 91 ARG A O 1
ATOM 743 N N . LYS A 1 92 ? 10.414 -20.139 -2.473 1.00 51.72 92 LYS A N 1
ATOM 744 C CA . LYS A 1 92 ? 9.118 -20.830 -2.638 1.00 51.72 92 LYS A CA 1
ATOM 745 C C . LYS A 1 92 ? 9.244 -22.300 -3.048 1.00 51.72 92 LYS A C 1
ATOM 747 O O . LYS A 1 92 ? 8.294 -23.049 -2.845 1.00 51.72 92 LYS A O 1
ATOM 752 N N . ARG A 1 93 ? 10.389 -22.736 -3.587 1.00 47.81 93 ARG A N 1
ATOM 753 C CA . ARG A 1 93 ? 10.589 -24.130 -4.027 1.00 47.81 93 ARG A CA 1
ATOM 754 C C . ARG A 1 93 ? 11.029 -25.094 -2.922 1.00 47.81 93 ARG A C 1
ATOM 756 O O . ARG A 1 93 ? 10.916 -26.294 -3.118 1.00 47.81 93 ARG A O 1
ATOM 763 N N . THR A 1 94 ? 11.488 -24.612 -1.769 1.00 44.97 94 THR A N 1
ATOM 764 C CA . THR A 1 94 ? 12.087 -25.466 -0.725 1.00 44.97 94 THR A CA 1
ATOM 765 C C . THR A 1 94 ? 11.146 -25.874 0.414 1.00 44.97 94 THR A C 1
ATOM 767 O O . THR A 1 94 ? 11.600 -26.510 1.357 1.00 44.97 94 THR A O 1
ATOM 770 N N . LYS A 1 95 ? 9.840 -25.566 0.354 1.00 45.34 95 LYS A N 1
ATOM 771 C CA . LYS A 1 95 ? 8.859 -26.010 1.374 1.00 45.34 95 LYS A CA 1
ATOM 772 C C . LYS A 1 95 ? 8.045 -27.259 1.002 1.00 45.34 95 LYS A C 1
ATOM 774 O O . LYS A 1 95 ? 7.115 -27.600 1.726 1.00 45.34 95 LYS A O 1
ATOM 77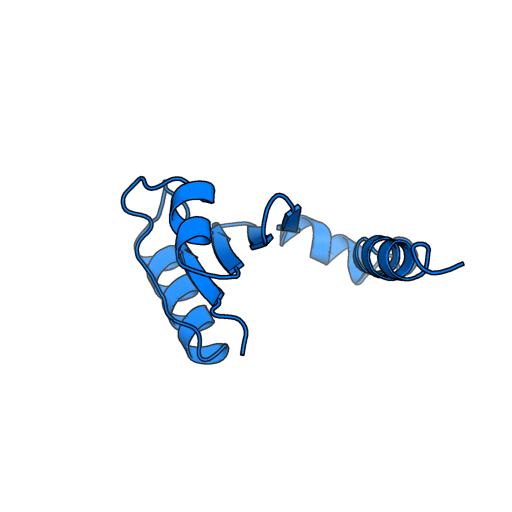9 N N . HIS A 1 96 ? 8.362 -27.936 -0.097 1.00 47.16 96 HIS A N 1
ATOM 780 C CA . HIS A 1 96 ? 7.828 -29.265 -0.417 1.00 47.16 96 HIS A CA 1
ATOM 781 C C . HIS A 1 96 ? 8.985 -30.162 -0.850 1.00 47.16 96 HIS A C 1
ATOM 783 O O . HIS A 1 96 ? 9.237 -30.331 -2.040 1.00 47.16 96 HIS A O 1
ATOM 789 N N . SER A 1 97 ? 9.720 -30.685 0.126 1.00 38.59 97 SER A N 1
ATOM 790 C CA . SER A 1 97 ? 10.433 -31.950 -0.012 1.00 38.59 97 SER A CA 1
ATOM 791 C C . SER A 1 97 ? 10.614 -32.589 1.351 1.00 38.59 97 SER A C 1
ATOM 793 O O . SER A 1 97 ? 10.666 -31.829 2.345 1.00 38.59 97 SER A O 1
#

pLDDT: mean 73.68, std 15.58, range [38.59, 90.44]

Organism: NCBI:txid562981